Protein AF-M7Z218-F1 (afdb_monomer)

pLDDT: mean 76.59, std 14.65, range [32.78, 96.75]

Solvent-accessible surface area (backbone atoms only — not comparable to full-atom values): 10088 Å² total; per-residue (Å²): 123,68,70,64,57,53,53,52,51,53,53,51,52,52,50,51,52,54,51,51,51,52,50,53,50,53,56,61,71,65,61,84,66,77,64,50,73,49,55,72,33,44,26,43,64,46,74,47,80,43,82,48,62,47,99,86,66,52,73,36,72,44,75,50,71,46,66,56,75,40,73,43,79,42,76,77,56,92,88,52,63,66,56,72,46,74,51,79,70,46,74,28,48,87,88,34,65,85,68,86,80,86,88,85,92,76,89,82,87,72,73,58,50,34,37,44,36,34,42,38,42,37,37,38,50,42,83,93,61,84,50,76,49,75,47,39,38,37,41,42,28,63,43,66,73,50,79,98,44,52,71,34,66,50,80,67,48,55,85,36,43,49,76,49,74,50,133

Radius of gyration: 27.47 Å; Cα contacts (8 Å, |Δi|>4): 265; chains: 1; bounding box: 66×34×85 Å

Mean predicted aligned error: 11.53 Å

Structure (mmCIF, N/CA/C/O backbone):
data_AF-M7Z218-F1
#
_entry.id   AF-M7Z218-F1
#
loop_
_atom_site.group_PDB
_atom_site.id
_atom_site.type_symbol
_atom_site.label_atom_id
_atom_site.label_alt_id
_atom_site.label_comp_id
_atom_site.label_asym_id
_atom_site.label_entity_id
_atom_site.label_seq_id
_atom_site.pdbx_PDB_ins_code
_atom_site.Cartn_x
_atom_site.Cartn_y
_atom_site.Cartn_z
_atom_site.occupancy
_atom_site.B_iso_or_equiv
_atom_site.auth_seq_id
_atom_site.auth_comp_id
_atom_site.auth_asym_id
_atom_site.auth_atom_id
_atom_site.pdbx_PDB_model_num
ATOM 1 N N . MET A 1 1 ? 33.703 12.116 -57.339 1.00 57.91 1 MET A N 1
ATOM 2 C CA . MET A 1 1 ? 32.875 12.533 -56.182 1.00 57.91 1 MET A CA 1
ATOM 3 C C . MET A 1 1 ? 31.946 11.444 -55.630 1.00 57.91 1 MET A C 1
ATOM 5 O O . MET A 1 1 ? 31.792 11.407 -54.425 1.00 57.91 1 MET A O 1
ATOM 9 N N . GLY A 1 2 ? 31.321 10.563 -56.426 1.00 63.44 2 GLY A N 1
ATOM 10 C CA . GLY A 1 2 ? 30.244 9.687 -55.914 1.00 63.44 2 GLY A CA 1
ATOM 11 C C . GLY A 1 2 ? 30.583 8.779 -54.715 1.00 63.44 2 GLY A C 1
ATOM 12 O O . GLY A 1 2 ? 29.884 8.818 -53.708 1.00 63.44 2 GLY A O 1
ATOM 13 N N . LEU A 1 3 ? 31.632 7.951 -54.819 1.00 69.50 3 LEU A N 1
ATOM 14 C CA . LEU A 1 3 ? 31.824 6.792 -53.929 1.00 69.50 3 LEU A CA 1
ATOM 15 C C . LEU A 1 3 ? 31.973 7.144 -52.436 1.00 69.50 3 LEU A C 1
ATOM 17 O O . LEU A 1 3 ? 31.366 6.482 -51.599 1.00 69.50 3 LEU A O 1
ATOM 21 N N . TYR A 1 4 ? 32.722 8.200 -52.091 1.00 75.19 4 TYR A N 1
ATOM 22 C CA . TYR A 1 4 ? 32.913 8.578 -50.685 1.00 75.19 4 TYR A CA 1
ATOM 23 C C . TYR A 1 4 ? 31.593 9.005 -50.025 1.00 75.19 4 TYR A C 1
ATOM 25 O O . TYR A 1 4 ? 31.358 8.678 -48.865 1.00 75.19 4 TYR A O 1
ATOM 33 N N . THR A 1 5 ? 30.704 9.683 -50.760 1.00 79.06 5 THR A N 1
ATOM 34 C CA . THR A 1 5 ? 29.423 10.177 -50.234 1.00 79.06 5 THR A CA 1
ATOM 35 C C . THR A 1 5 ? 28.510 9.023 -49.828 1.00 79.06 5 THR A C 1
ATOM 37 O O . THR A 1 5 ? 27.869 9.090 -48.782 1.00 79.06 5 THR A O 1
ATOM 40 N N . TRP A 1 6 ? 28.511 7.930 -50.600 1.00 80.75 6 TRP A N 1
ATOM 41 C CA . TRP A 1 6 ? 27.800 6.699 -50.245 1.00 80.75 6 TRP A CA 1
ATOM 42 C C . TRP A 1 6 ? 28.394 6.032 -48.998 1.00 80.75 6 TRP A C 1
ATOM 44 O O . TRP A 1 6 ? 27.641 5.651 -48.104 1.00 80.75 6 TRP A O 1
ATOM 54 N N . CYS A 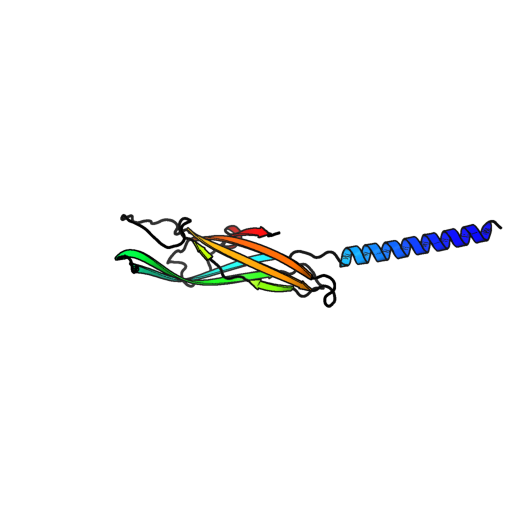1 7 ? 29.724 5.959 -48.875 1.00 85.94 7 CYS A N 1
ATOM 55 C CA . CYS A 1 7 ? 30.371 5.428 -47.669 1.00 85.94 7 CYS A CA 1
ATOM 56 C C . CYS A 1 7 ? 30.033 6.250 -46.411 1.00 85.94 7 CYS A C 1
ATOM 58 O O . CYS A 1 7 ? 29.700 5.670 -45.377 1.00 85.94 7 CYS A O 1
ATOM 60 N N . TYR A 1 8 ? 30.048 7.586 -46.493 1.00 86.50 8 TYR A N 1
ATOM 61 C CA . TYR A 1 8 ? 29.636 8.447 -45.377 1.00 86.50 8 TYR A CA 1
ATOM 62 C C . TYR A 1 8 ? 28.144 8.304 -45.044 1.00 86.50 8 TYR A C 1
ATOM 64 O O . TYR A 1 8 ? 27.796 8.266 -43.865 1.00 86.50 8 TYR A O 1
ATOM 72 N N . ALA A 1 9 ? 27.265 8.167 -46.042 1.00 88.38 9 ALA A N 1
ATOM 73 C CA . ALA A 1 9 ? 25.835 7.943 -45.816 1.00 88.38 9 ALA A CA 1
ATOM 74 C C . ALA A 1 9 ? 25.554 6.599 -45.114 1.00 88.38 9 ALA A C 1
ATOM 76 O O . ALA A 1 9 ? 24.729 6.546 -44.200 1.00 88.38 9 ALA A O 1
ATOM 77 N N . LEU A 1 10 ? 26.270 5.532 -45.488 1.00 89.44 10 LEU A N 1
ATOM 78 C CA . LEU A 1 10 ? 26.188 4.219 -44.833 1.00 89.44 10 LEU A CA 1
ATOM 79 C C . LEU A 1 10 ? 26.737 4.250 -43.396 1.00 89.44 10 LEU A C 1
ATOM 81 O O . LEU A 1 10 ? 26.125 3.688 -42.488 1.00 89.44 10 LEU A O 1
ATOM 85 N N . ALA A 1 11 ? 27.853 4.944 -43.158 1.00 91.44 11 ALA A N 1
ATOM 86 C CA . ALA A 1 11 ? 28.393 5.121 -41.809 1.00 91.44 11 ALA A CA 1
ATOM 87 C C . ALA A 1 11 ? 27.444 5.941 -40.910 1.00 91.44 11 ALA A C 1
ATOM 89 O O . ALA A 1 11 ? 27.223 5.589 -39.750 1.00 91.44 11 ALA A O 1
ATOM 90 N N . ALA A 1 12 ? 26.836 7.001 -41.453 1.00 94.31 12 ALA A N 1
ATOM 91 C CA . ALA A 1 12 ? 25.872 7.832 -40.738 1.00 94.31 12 ALA A CA 1
ATOM 92 C C . ALA A 1 12 ? 24.577 7.072 -40.404 1.00 94.31 12 ALA A C 1
ATOM 94 O O . ALA A 1 12 ? 24.083 7.184 -39.281 1.00 94.31 12 ALA A O 1
ATOM 95 N N . SER A 1 13 ? 24.040 6.264 -41.327 1.00 92.50 13 SER A N 1
ATOM 96 C CA . SER A 1 13 ? 22.833 5.469 -41.058 1.00 92.50 13 SER A CA 1
ATOM 97 C C . SER A 1 13 ? 23.080 4.385 -40.003 1.00 92.50 13 SER A C 1
ATOM 99 O O . SER A 1 13 ? 22.246 4.209 -39.113 1.00 92.50 13 SER A O 1
ATOM 101 N N . ALA A 1 14 ? 24.252 3.739 -40.018 1.00 94.69 14 ALA A N 1
ATOM 102 C CA . ALA A 1 14 ? 24.669 2.809 -38.970 1.00 94.69 14 ALA A CA 1
ATOM 103 C C . ALA A 1 14 ? 24.785 3.498 -37.595 1.00 94.69 14 ALA A C 1
ATOM 105 O O . ALA A 1 14 ? 24.264 2.982 -36.605 1.00 94.69 14 ALA A O 1
ATOM 106 N N . PHE A 1 15 ? 25.396 4.688 -37.528 1.00 95.62 15 PHE A N 1
ATOM 107 C CA . PHE A 1 15 ? 25.481 5.471 -36.289 1.00 95.62 15 PHE A CA 1
ATOM 108 C C . PHE A 1 15 ? 24.094 5.850 -35.745 1.00 95.62 15 PHE A C 1
ATOM 110 O O . PHE A 1 15 ? 23.822 5.652 -34.560 1.00 95.62 15 PHE A O 1
ATOM 117 N N . VAL A 1 16 ? 23.188 6.329 -36.607 1.00 96.75 16 VAL A N 1
ATOM 118 C CA . VAL A 1 16 ? 21.807 6.673 -36.224 1.00 96.75 16 VAL A CA 1
ATOM 119 C C . VAL A 1 16 ? 21.036 5.442 -35.733 1.00 96.75 16 VAL A C 1
ATOM 121 O O . VAL A 1 16 ? 20.343 5.534 -34.721 1.00 96.75 16 VAL A O 1
ATOM 124 N N . ALA A 1 17 ? 21.187 4.284 -36.383 1.00 96.56 17 ALA A N 1
ATOM 125 C CA . ALA A 1 17 ? 20.545 3.039 -35.956 1.00 96.56 17 ALA A CA 1
ATOM 126 C C . ALA A 1 17 ? 21.032 2.575 -34.569 1.00 96.56 17 ALA A C 1
ATOM 128 O O . 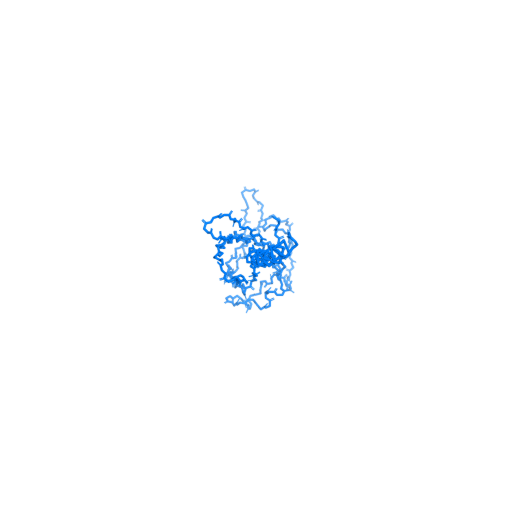ALA A 1 17 ? 20.217 2.234 -33.708 1.00 96.56 17 ALA A O 1
ATOM 129 N N . VAL A 1 18 ? 22.346 2.623 -34.319 1.00 96.44 18 VAL A N 1
ATOM 130 C CA . VAL A 1 18 ? 22.938 2.286 -33.011 1.00 96.44 18 VAL A CA 1
ATOM 131 C C . VAL A 1 18 ? 22.494 3.277 -31.929 1.00 96.44 18 VAL A C 1
ATOM 133 O O . VAL A 1 18 ? 22.099 2.863 -30.838 1.00 96.44 18 VAL A O 1
ATOM 136 N N . PHE A 1 19 ? 22.484 4.579 -32.223 1.00 96.19 19 PHE A N 1
ATOM 137 C CA . PHE A 1 19 ? 22.018 5.604 -31.286 1.00 96.19 19 PHE A CA 1
ATOM 138 C C . PHE A 1 19 ? 20.528 5.436 -30.940 1.00 96.19 19 PHE A C 1
ATOM 140 O O . PHE A 1 19 ? 20.160 5.460 -29.764 1.00 96.19 19 PHE A O 1
ATOM 147 N N . ALA A 1 20 ? 19.675 5.175 -31.936 1.00 96.19 20 ALA A N 1
ATOM 148 C CA . ALA A 1 20 ? 18.255 4.894 -31.729 1.00 96.19 20 ALA A CA 1
ATOM 149 C C . ALA A 1 20 ? 18.024 3.632 -30.876 1.00 96.19 20 ALA A C 1
ATOM 151 O O . ALA A 1 20 ? 17.162 3.638 -29.994 1.00 96.19 20 ALA A O 1
ATOM 152 N N . PHE A 1 21 ? 18.824 2.577 -31.072 1.00 96.31 21 PHE A N 1
ATOM 153 C CA . PHE A 1 21 ? 18.792 1.380 -30.228 1.00 96.31 21 PHE A CA 1
ATOM 154 C C . PHE A 1 21 ? 19.117 1.702 -28.758 1.00 96.31 21 PHE A C 1
ATOM 156 O O . PHE A 1 21 ? 18.359 1.315 -27.865 1.00 96.31 21 PHE A O 1
ATOM 163 N N . PHE A 1 22 ? 20.175 2.477 -28.487 1.00 96.19 22 PHE A N 1
ATOM 164 C CA . PHE A 1 22 ? 20.496 2.906 -27.119 1.00 96.19 22 PHE A CA 1
ATOM 165 C C . PHE A 1 22 ? 19.389 3.768 -26.489 1.00 96.19 22 PHE A C 1
ATOM 167 O O . PHE A 1 22 ? 19.048 3.559 -25.322 1.00 96.19 22 PHE A O 1
ATOM 174 N N . LEU A 1 23 ? 18.769 4.681 -27.246 1.00 94.25 23 LEU A N 1
ATOM 175 C CA . LEU A 1 23 ? 17.630 5.467 -26.754 1.00 94.25 23 LEU A CA 1
ATOM 176 C C . LEU A 1 23 ? 16.415 4.590 -26.407 1.00 94.25 23 LEU A C 1
ATOM 178 O O . LEU A 1 23 ? 15.781 4.819 -25.376 1.00 94.25 23 LEU A O 1
ATOM 182 N N . LEU A 1 24 ? 16.114 3.558 -27.203 1.00 91.75 24 LEU A N 1
ATOM 183 C CA . LEU A 1 24 ? 15.041 2.599 -26.905 1.00 91.75 24 LEU A CA 1
ATOM 184 C C . LEU A 1 24 ? 15.316 1.794 -25.623 1.00 91.75 24 LEU A C 1
ATOM 186 O O . LEU A 1 24 ? 14.394 1.567 -24.834 1.00 91.75 24 LEU A O 1
ATOM 190 N N . VAL A 1 25 ? 16.572 1.412 -25.368 1.00 90.94 25 VAL A N 1
ATOM 191 C CA . VAL A 1 25 ? 16.970 0.735 -24.119 1.00 90.94 25 VAL A CA 1
ATOM 192 C C . VAL A 1 25 ? 16.816 1.666 -22.909 1.00 90.94 25 VAL A C 1
ATOM 194 O O . VAL A 1 25 ? 16.237 1.263 -21.898 1.00 90.94 25 VAL A O 1
ATOM 197 N N . LEU A 1 26 ? 17.251 2.927 -23.010 1.00 85.56 26 LEU A N 1
ATOM 198 C CA . LEU A 1 26 ? 17.100 3.924 -21.937 1.00 85.56 26 LEU A CA 1
ATOM 199 C C . LEU A 1 26 ? 15.625 4.285 -21.672 1.00 85.56 26 LEU A C 1
ATOM 201 O O . LEU A 1 26 ? 15.216 4.442 -20.517 1.00 85.56 26 LEU A 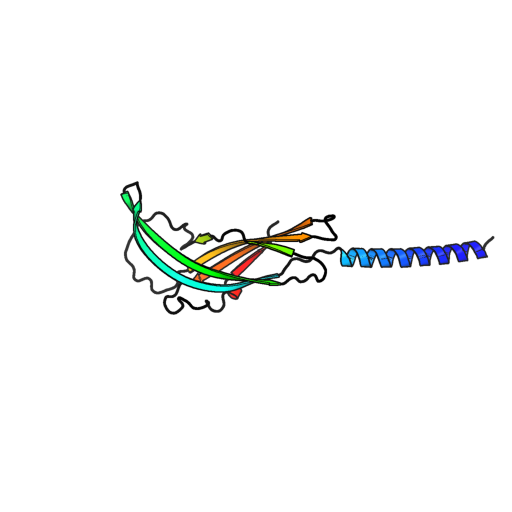O 1
ATOM 205 N N . TRP A 1 27 ? 14.794 4.346 -22.714 1.00 84.12 27 TRP A N 1
ATOM 206 C CA . TRP A 1 27 ? 13.335 4.468 -22.600 1.00 84.12 27 TRP A CA 1
ATOM 207 C C . TRP A 1 27 ? 12.702 3.257 -21.891 1.00 84.12 27 TRP A C 1
ATOM 209 O O . TRP A 1 27 ? 11.847 3.415 -21.017 1.00 84.12 27 TRP A O 1
ATOM 219 N N . GLY A 1 28 ? 13.159 2.040 -22.203 1.00 82.25 28 GLY A N 1
ATOM 220 C CA . GLY A 1 28 ? 12.738 0.822 -21.507 1.00 82.25 28 GLY A CA 1
ATOM 221 C C . GLY A 1 28 ? 13.114 0.821 -20.020 1.00 82.25 28 GLY A C 1
ATOM 222 O O . GLY A 1 28 ? 12.276 0.510 -19.172 1.00 82.25 28 GLY A O 1
ATOM 223 N N . ALA A 1 29 ? 14.347 1.221 -19.697 1.00 76.94 29 ALA A N 1
ATOM 224 C CA . ALA A 1 29 ? 14.873 1.258 -18.331 1.00 76.94 29 ALA A CA 1
ATOM 225 C C . ALA A 1 29 ? 14.254 2.366 -17.455 1.00 76.94 29 ALA A C 1
ATOM 227 O O . ALA A 1 29 ? 14.147 2.207 -16.238 1.00 76.94 29 ALA A O 1
ATOM 228 N N . SER A 1 30 ? 13.822 3.480 -18.055 1.00 73.81 30 SER A N 1
ATOM 229 C CA . SER A 1 30 ? 13.216 4.612 -17.333 1.00 73.81 30 SER A CA 1
ATOM 230 C C . SER A 1 30 ? 11.729 4.424 -16.992 1.00 73.81 30 SER A C 1
ATOM 232 O O . SER A 1 30 ? 11.193 5.176 -16.172 1.00 73.81 30 SER A O 1
ATOM 234 N N . LYS A 1 31 ? 11.048 3.402 -17.537 1.00 74.31 31 LYS A N 1
ATOM 235 C CA . LYS A 1 31 ? 9.648 3.104 -17.187 1.00 74.31 31 LYS A CA 1
ATOM 236 C C . LYS A 1 31 ? 9.504 2.674 -15.722 1.00 74.31 31 LYS A C 1
ATOM 238 O O . LYS A 1 31 ? 9.896 1.581 -15.319 1.00 74.31 31 LYS A O 1
ATOM 243 N N . SER A 1 32 ? 8.860 3.527 -14.926 1.00 72.81 32 SER A N 1
ATOM 244 C CA . SER A 1 32 ? 8.550 3.251 -13.520 1.00 72.81 32 SER A CA 1
ATOM 245 C C . SER A 1 32 ? 7.346 2.308 -13.390 1.00 72.81 32 SER A C 1
ATOM 247 O O . SER A 1 32 ? 6.267 2.592 -13.910 1.00 72.81 32 SER A O 1
ATOM 249 N N . TYR A 1 33 ? 7.511 1.194 -12.671 1.00 75.81 33 TYR A N 1
ATOM 250 C CA . TYR A 1 33 ? 6.449 0.212 -12.425 1.00 75.81 33 TYR A CA 1
ATOM 251 C C . TYR A 1 33 ? 5.787 0.439 -11.062 1.00 75.81 33 TYR A C 1
ATOM 253 O O . TYR A 1 33 ? 6.470 0.617 -10.053 1.00 75.81 33 TYR A O 1
ATOM 261 N N . LYS A 1 34 ? 4.450 0.376 -11.019 1.00 77.62 34 LYS A N 1
ATOM 262 C CA . LYS A 1 34 ? 3.681 0.418 -9.765 1.00 77.62 34 LYS A CA 1
ATOM 263 C C . LYS A 1 34 ? 4.018 -0.806 -8.890 1.00 77.62 34 LYS A C 1
ATOM 265 O O . LYS A 1 34 ? 4.027 -1.923 -9.418 1.00 77.62 34 LYS A O 1
ATOM 270 N N . PRO A 1 35 ? 4.256 -0.647 -7.574 1.00 79.81 35 PRO A N 1
ATOM 271 C CA . PRO A 1 35 ? 4.383 -1.781 -6.663 1.00 79.81 35 PRO A CA 1
ATOM 272 C C . PRO A 1 35 ? 3.029 -2.483 -6.495 1.00 79.81 35 PRO A C 1
ATOM 274 O O . PRO A 1 35 ? 1.990 -1.829 -6.400 1.00 79.81 35 PRO A O 1
ATOM 277 N N . HIS A 1 36 ? 3.040 -3.812 -6.415 1.00 85.94 36 HIS A N 1
ATOM 278 C CA . HIS A 1 36 ? 1.849 -4.584 -6.060 1.00 85.94 36 HIS A CA 1
ATOM 279 C C . HIS A 1 36 ? 1.770 -4.666 -4.531 1.00 85.94 36 HIS A C 1
ATOM 281 O O . HIS A 1 36 ? 2.784 -4.938 -3.879 1.00 85.94 36 HIS A O 1
ATOM 287 N N . VAL A 1 37 ? 0.607 -4.359 -3.954 1.00 84.56 37 VAL A N 1
ATOM 288 C CA . VAL A 1 37 ? 0.420 -4.371 -2.499 1.00 84.56 37 VAL A CA 1
ATOM 289 C C . VAL A 1 37 ? -0.960 -4.881 -2.140 1.00 84.56 37 VAL A C 1
ATOM 291 O O . VAL A 1 37 ? -1.963 -4.319 -2.594 1.00 84.56 37 VAL A O 1
ATOM 294 N N . ASP A 1 38 ? -0.953 -5.879 -1.258 1.00 88.62 38 ASP A N 1
ATOM 295 C CA . ASP A 1 38 ? -2.116 -6.640 -0.824 1.00 88.62 38 ASP A CA 1
ATOM 296 C C . ASP A 1 38 ? -2.078 -6.840 0.702 1.00 88.62 38 ASP A C 1
ATOM 298 O O . ASP A 1 38 ? -1.008 -6.889 1.321 1.00 88.62 38 ASP A O 1
ATOM 302 N N . VAL A 1 39 ? -3.241 -6.992 1.335 1.00 88.69 39 VAL A N 1
ATOM 303 C CA . VAL A 1 39 ? -3.331 -7.362 2.755 1.00 88.69 39 VAL A CA 1
ATOM 304 C C . VAL A 1 39 ? -3.075 -8.866 2.905 1.00 88.69 39 VAL A C 1
ATOM 306 O O . VAL A 1 39 ? -3.828 -9.687 2.385 1.00 88.69 39 VAL A O 1
ATOM 309 N N . LYS A 1 40 ? -2.013 -9.241 3.632 1.00 88.50 40 LYS A N 1
ATOM 310 C CA . LYS A 1 40 ? -1.633 -10.644 3.883 1.00 88.50 40 LYS A CA 1
ATOM 311 C C . LYS A 1 40 ? -2.556 -11.304 4.907 1.00 88.50 40 LYS A C 1
ATOM 313 O O . LYS A 1 40 ? -2.926 -12.461 4.740 1.00 88.50 40 LYS A O 1
ATOM 318 N N . SER A 1 41 ? -2.872 -10.589 5.984 1.00 89.50 41 SER A N 1
ATOM 319 C CA . SER A 1 41 ? -3.756 -11.051 7.059 1.00 89.50 41 SER A CA 1
ATOM 320 C C . SER A 1 41 ? -4.170 -9.883 7.950 1.00 89.50 41 SER A C 1
ATOM 322 O O . SER A 1 41 ? -3.348 -9.006 8.220 1.00 89.50 41 SER A O 1
ATOM 324 N N . VAL A 1 42 ? -5.383 -9.935 8.492 1.00 87.50 42 VAL A N 1
ATOM 325 C CA . VAL A 1 42 ? -5.803 -9.129 9.647 1.00 87.50 42 VAL A CA 1
ATOM 326 C C . VAL A 1 42 ? -6.053 -10.082 10.809 1.00 87.50 42 VAL A C 1
ATOM 328 O O . VAL A 1 42 ? -6.620 -11.155 10.598 1.00 87.50 42 VAL A O 1
ATOM 331 N N . VAL A 1 43 ? -5.599 -9.712 12.002 1.00 88.19 43 VAL A N 1
ATOM 332 C CA . VAL A 1 43 ? -5.882 -10.400 13.267 1.00 88.19 43 VAL A CA 1
ATOM 333 C C . VAL A 1 43 ? -6.622 -9.413 14.159 1.00 88.19 43 VAL A C 1
ATOM 335 O O . VAL A 1 43 ? -6.127 -8.310 14.371 1.00 88.19 43 VAL A O 1
ATOM 338 N N . PHE A 1 44 ? -7.783 -9.800 14.680 1.00 86.62 44 PHE A N 1
ATOM 339 C CA . PHE A 1 44 ? -8.458 -9.065 15.750 1.00 86.62 44 PHE A CA 1
ATOM 340 C C . PHE A 1 44 ? -8.023 -9.687 17.077 1.00 86.62 44 PHE A C 1
ATOM 342 O O . PHE A 1 44 ? -8.225 -10.881 17.283 1.00 86.62 44 PHE A O 1
ATOM 349 N N . GLU A 1 45 ? -7.362 -8.917 17.935 1.00 86.56 45 GLU A N 1
ATOM 350 C CA . GLU A 1 45 ? -6.790 -9.404 19.200 1.00 86.56 45 GLU A CA 1
ATOM 351 C C . GLU A 1 45 ? -7.807 -9.289 20.333 1.00 86.56 45 GLU A C 1
ATOM 353 O O . GLU A 1 45 ? -8.014 -10.240 21.083 1.00 86.56 45 GLU A O 1
ATOM 358 N N . SER A 1 46 ? -8.506 -8.156 20.399 1.00 80.12 46 SER A N 1
ATOM 359 C CA . SER A 1 46 ? -9.658 -7.956 21.270 1.00 80.12 46 SER A CA 1
ATOM 360 C C . SER A 1 46 ? -10.666 -7.013 20.617 1.00 80.12 46 SER A C 1
ATOM 362 O O . SER A 1 46 ? -10.303 -6.126 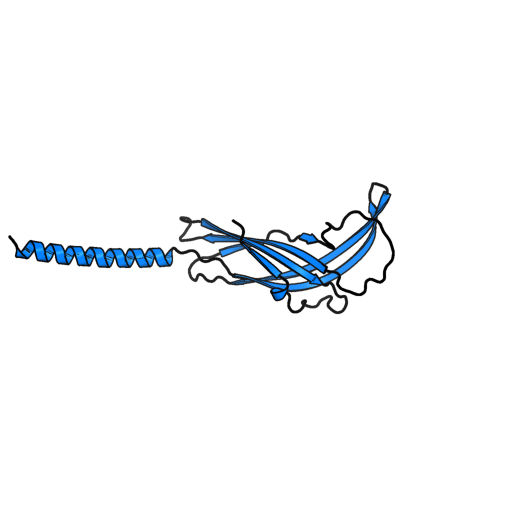19.840 1.00 80.12 46 SER A O 1
ATOM 364 N N . TYR A 1 47 ? -11.940 -7.190 20.957 1.00 75.25 47 TYR A N 1
ATOM 365 C CA . TYR A 1 47 ? -12.952 -6.154 20.802 1.00 75.25 47 TYR A CA 1
ATOM 366 C C . TYR A 1 47 ? -13.723 -6.042 22.117 1.00 75.25 47 TYR A C 1
ATOM 368 O O . TYR A 1 47 ? -13.966 -7.044 22.789 1.00 75.25 47 TYR A O 1
ATOM 376 N N . HIS A 1 48 ? -14.063 -4.821 22.510 1.00 72.75 48 HIS A N 1
ATOM 377 C CA . HIS A 1 48 ? -14.796 -4.538 23.735 1.00 72.75 48 HIS A CA 1
ATOM 378 C C . HIS A 1 48 ? -15.857 -3.484 23.438 1.00 72.75 48 HIS A C 1
ATOM 380 O O . HIS A 1 48 ? -15.539 -2.419 22.907 1.00 72.75 48 HIS A O 1
ATOM 386 N N . ILE A 1 49 ? -17.112 -3.794 23.756 1.00 72.62 49 ILE A N 1
ATOM 387 C CA . ILE A 1 49 ? -18.254 -2.901 23.554 1.00 72.62 49 ILE A CA 1
ATOM 388 C C . ILE A 1 49 ? -18.738 -2.467 24.935 1.00 72.62 49 ILE A C 1
ATOM 390 O O . ILE A 1 49 ? -19.246 -3.283 25.701 1.00 72.62 49 ILE A O 1
ATOM 394 N N . GLN A 1 50 ? -18.565 -1.186 25.244 1.00 75.25 50 GLN A N 1
ATOM 395 C CA . GLN A 1 50 ? -18.885 -0.590 26.537 1.00 75.25 50 GLN A CA 1
ATOM 396 C C . GLN A 1 50 ? -20.013 0.434 26.376 1.00 75.25 50 GLN A C 1
ATOM 398 O O . GLN A 1 50 ? -20.022 1.224 25.432 1.00 75.25 50 GLN A O 1
ATOM 403 N N . GLY A 1 51 ? -20.975 0.439 27.299 1.00 78.62 51 GLY A N 1
ATOM 404 C CA . GLY A 1 51 ? -21.941 1.532 27.413 1.00 78.62 51 GLY A CA 1
ATOM 405 C C . GLY A 1 51 ? -21.331 2.710 28.172 1.00 78.62 51 GLY A C 1
ATOM 406 O O . GLY A 1 51 ? -20.727 2.512 29.225 1.00 78.62 51 GLY A O 1
ATOM 407 N N . GLY A 1 52 ? -21.506 3.925 27.660 1.00 77.69 52 GLY A N 1
ATOM 408 C CA . GLY A 1 52 ? -21.127 5.160 28.343 1.00 77.69 52 GLY A CA 1
ATOM 409 C C . GLY A 1 52 ? -22.074 6.306 27.995 1.00 77.69 52 GLY A C 1
ATOM 410 O O . GLY A 1 52 ? -22.955 6.165 27.148 1.00 77.69 52 GLY A O 1
ATOM 411 N N . THR A 1 53 ? -21.889 7.453 28.636 1.00 80.00 53 THR A N 1
ATOM 412 C CA . THR A 1 53 ? -22.576 8.704 28.298 1.00 80.00 53 THR A CA 1
ATOM 413 C C . THR A 1 53 ? -21.562 9.721 27.793 1.00 80.00 53 THR A C 1
ATOM 415 O O . THR A 1 53 ? -20.461 9.840 28.333 1.00 80.00 53 THR A O 1
ATOM 418 N N . ASP A 1 54 ? -21.917 10.448 26.735 1.00 82.12 54 ASP A N 1
ATOM 419 C CA . ASP A 1 54 ? -21.143 11.616 26.312 1.00 82.12 54 ASP A CA 1
ATOM 420 C C . ASP A 1 54 ? -21.331 12.787 27.306 1.00 82.12 54 ASP A C 1
ATOM 422 O O . ASP A 1 54 ? -22.231 12.775 28.148 1.00 82.12 54 ASP A O 1
ATOM 426 N N . ARG A 1 55 ? -20.506 13.835 27.192 1.00 76.75 55 ARG A N 1
ATOM 427 C CA . ARG A 1 55 ? -20.592 15.087 27.969 1.00 76.75 55 ARG A CA 1
ATOM 428 C C . ARG A 1 55 ? -21.952 15.791 27.838 1.00 76.75 55 ARG A C 1
ATOM 430 O O . ARG A 1 55 ? -22.289 16.612 28.684 1.00 76.75 55 ARG A O 1
ATOM 437 N N . THR A 1 56 ? -22.718 15.466 26.796 1.00 83.88 56 THR A N 1
ATOM 438 C CA . THR A 1 56 ? -24.111 15.886 26.562 1.00 83.88 56 THR A CA 1
ATOM 439 C C . THR A 1 56 ? -25.165 15.073 27.330 1.00 83.88 56 THR A C 1
ATOM 441 O O . THR A 1 56 ? -26.344 15.411 27.283 1.00 83.88 56 THR A O 1
ATOM 444 N N . GLY A 1 57 ? -24.777 13.992 28.015 1.00 83.50 57 GLY A N 1
ATOM 445 C CA . GLY A 1 57 ? -25.682 13.052 28.688 1.00 83.50 57 GLY A CA 1
ATOM 446 C C . GLY A 1 57 ? -26.270 11.962 27.781 1.00 83.50 57 GLY A C 1
ATOM 447 O O . GLY A 1 57 ? -26.968 11.078 28.274 1.00 83.50 57 GLY A O 1
ATOM 448 N N . VAL A 1 58 ? -25.982 11.980 26.474 1.00 83.62 58 VAL A N 1
ATOM 449 C CA . VAL A 1 58 ? -26.538 11.016 25.509 1.00 83.62 58 VAL A CA 1
ATOM 450 C C . VAL A 1 58 ? -25.908 9.622 25.695 1.00 83.62 58 VAL A C 1
ATOM 452 O O . VAL A 1 58 ? -24.676 9.501 25.631 1.00 83.62 58 VAL A O 1
ATOM 455 N N . PRO A 1 59 ? -26.709 8.552 25.890 1.00 75.38 59 PRO A N 1
ATOM 456 C CA . PRO A 1 59 ? -26.197 7.190 26.004 1.00 75.38 59 PRO A CA 1
ATOM 457 C C . PRO A 1 59 ? -25.607 6.719 24.670 1.00 75.38 59 PRO A C 1
ATOM 459 O O . PRO A 1 59 ? -26.259 6.739 23.628 1.00 75.38 59 PRO A O 1
ATOM 462 N N . THR A 1 60 ? -24.349 6.288 24.705 1.00 73.81 60 THR A N 1
ATOM 463 C CA . THR A 1 60 ? -23.549 5.931 23.529 1.00 73.81 60 THR A CA 1
ATOM 464 C C . THR A 1 60 ? -22.854 4.589 23.758 1.00 73.81 60 THR A C 1
ATOM 466 O O . THR A 1 60 ? -22.273 4.348 24.817 1.00 73.81 60 THR A O 1
ATOM 469 N N . ARG A 1 61 ? -22.877 3.701 22.755 1.00 68.19 61 ARG A N 1
ATOM 470 C CA . ARG A 1 61 ? -22.043 2.489 22.755 1.00 68.19 61 ARG A CA 1
ATOM 471 C C . ARG A 1 61 ? -20.660 2.838 22.213 1.00 68.19 61 ARG A C 1
ATOM 473 O O . ARG A 1 61 ? -20.535 3.266 21.070 1.00 68.19 61 ARG A O 1
ATOM 480 N N . MET A 1 62 ? -19.635 2.636 23.028 1.00 70.50 62 MET A N 1
ATOM 481 C CA . MET A 1 62 ? -18.232 2.775 22.652 1.00 70.50 62 MET A CA 1
ATOM 482 C C . MET A 1 62 ? -17.692 1.399 22.256 1.00 70.50 62 MET A C 1
ATOM 484 O O . MET A 1 62 ? -17.917 0.422 22.968 1.00 70.50 62 MET A O 1
ATOM 488 N N . MET A 1 63 ? -16.973 1.309 21.136 1.00 71.94 63 MET A N 1
ATOM 489 C CA . MET A 1 63 ? -16.330 0.071 20.689 1.00 71.94 63 MET A CA 1
ATOM 490 C C . MET A 1 63 ? -14.818 0.276 20.611 1.00 71.94 63 MET A C 1
ATOM 492 O O . MET A 1 63 ? -14.329 1.031 19.773 1.00 71.94 63 MET A O 1
ATOM 496 N N . SER A 1 64 ? -14.079 -0.412 21.478 1.00 75.62 64 SER A N 1
ATOM 497 C CA . SER A 1 64 ? -12.621 -0.503 21.409 1.00 75.62 64 SER A CA 1
ATOM 498 C C . SER A 1 64 ? -12.232 -1.776 20.662 1.00 75.62 64 SER A C 1
ATOM 500 O O . SER A 1 64 ? -12.794 -2.840 20.925 1.00 75.62 64 SER A O 1
ATOM 502 N N . VAL A 1 65 ? -11.288 -1.684 19.724 1.00 78.00 65 VAL A N 1
ATOM 503 C CA . VAL A 1 65 ? -10.790 -2.827 18.945 1.00 78.00 65 VAL A CA 1
ATOM 504 C C . VAL A 1 65 ? -9.273 -2.750 18.860 1.00 78.00 65 VAL A C 1
ATOM 506 O O . VAL A 1 65 ? -8.734 -1.784 18.320 1.00 78.00 65 VAL A O 1
ATOM 509 N N . ASN A 1 66 ? -8.587 -3.790 19.331 1.00 86.75 66 ASN A N 1
ATOM 510 C CA . ASN A 1 66 ? -7.174 -3.995 19.036 1.00 86.75 66 ASN A CA 1
ATOM 511 C C . ASN A 1 66 ? -7.049 -4.951 17.836 1.00 86.75 66 ASN A C 1
ATOM 513 O O . ASN A 1 66 ? -7.576 -6.068 17.867 1.00 86.75 66 ASN A O 1
ATOM 517 N N . ALA A 1 67 ? -6.382 -4.511 16.766 1.00 82.06 67 ALA A N 1
ATOM 518 C CA . ALA A 1 67 ? -6.271 -5.263 15.520 1.00 82.06 67 ALA A CA 1
ATOM 519 C C . ALA A 1 67 ? -4.910 -5.081 14.832 1.00 82.06 67 ALA A C 1
ATOM 521 O O . ALA A 1 67 ? -4.524 -3.975 14.449 1.00 82.06 67 ALA A O 1
ATOM 522 N N . THR A 1 68 ? -4.229 -6.198 14.575 1.00 85.69 68 THR A N 1
ATOM 523 C CA . THR A 1 68 ? -2.936 -6.242 13.885 1.00 85.69 68 THR A CA 1
ATOM 524 C C . THR A 1 68 ? -3.126 -6.545 12.396 1.00 85.69 68 THR A C 1
ATOM 526 O O . THR A 1 68 ? -3.497 -7.653 11.992 1.00 85.69 68 THR A O 1
ATOM 529 N N . VAL A 1 69 ? -2.828 -5.556 11.546 1.00 87.06 69 VAL A N 1
ATOM 530 C CA . VAL A 1 69 ? -2.890 -5.660 10.077 1.00 87.06 69 VAL A CA 1
ATOM 531 C C . VAL A 1 69 ? -1.499 -5.945 9.506 1.00 87.06 69 VAL A C 1
ATOM 533 O O . VAL A 1 69 ? -0.562 -5.176 9.709 1.00 87.06 69 VAL A O 1
ATOM 536 N N . ARG A 1 70 ? -1.351 -7.029 8.734 1.00 87.50 70 ARG A N 1
ATOM 537 C CA . ARG A 1 70 ? -0.102 -7.373 8.032 1.00 87.50 70 ARG A CA 1
ATOM 538 C C . ARG A 1 70 ? -0.266 -7.170 6.529 1.00 87.50 70 ARG A C 1
ATOM 540 O O . ARG A 1 70 ? -1.050 -7.862 5.881 1.00 87.50 70 ARG A O 1
ATOM 547 N N . LEU A 1 71 ? 0.512 -6.250 5.971 1.00 85.75 71 LEU A N 1
ATOM 548 C CA . LEU A 1 71 ? 0.560 -5.942 4.539 1.00 85.75 71 LEU A CA 1
ATOM 549 C C . LEU A 1 71 ? 1.695 -6.716 3.850 1.00 85.75 71 LEU A C 1
ATOM 551 O O . LEU A 1 71 ? 2.730 -6.983 4.464 1.00 85.75 71 LEU A O 1
ATOM 555 N N . ARG A 1 72 ? 1.528 -7.058 2.568 1.00 86.69 72 ARG A N 1
ATOM 556 C CA . ARG A 1 72 ? 2.590 -7.618 1.721 1.00 86.69 72 ARG A CA 1
ATOM 557 C C . ARG A 1 72 ? 2.866 -6.677 0.556 1.00 86.69 72 ARG A C 1
ATOM 559 O O . ARG A 1 72 ? 2.047 -6.532 -0.342 1.00 86.69 72 ARG A O 1
ATOM 566 N N . PHE A 1 73 ? 4.052 -6.081 0.560 1.00 83.94 73 PHE A N 1
ATOM 567 C CA . PHE A 1 73 ? 4.554 -5.252 -0.531 1.00 83.94 73 PHE A CA 1
ATOM 568 C C . PHE A 1 73 ? 5.399 -6.116 -1.474 1.00 83.94 73 PHE A C 1
ATOM 570 O O . PHE A 1 73 ? 6.295 -6.832 -1.021 1.00 83.94 73 PHE A O 1
ATOM 577 N N . ARG A 1 74 ? 5.138 -6.053 -2.783 1.00 84.25 74 ARG A N 1
ATOM 578 C CA . ARG A 1 74 ? 5.944 -6.712 -3.819 1.00 84.25 74 ARG A CA 1
ATOM 579 C C . ARG A 1 74 ? 6.402 -5.679 -4.844 1.00 84.25 74 ARG A C 1
ATOM 581 O O . ARG A 1 74 ? 5.616 -5.194 -5.660 1.00 84.25 74 ARG A O 1
ATOM 588 N N . ASN A 1 75 ? 7.694 -5.363 -4.814 1.00 78.56 75 ASN A N 1
ATOM 589 C CA . ASN A 1 75 ? 8.325 -4.599 -5.883 1.00 78.56 75 ASN A CA 1
ATOM 590 C C . ASN A 1 75 ? 8.347 -5.449 -7.166 1.00 78.56 75 ASN A C 1
ATOM 592 O O . ASN A 1 75 ? 8.692 -6.631 -7.115 1.00 78.56 75 ASN A O 1
ATOM 596 N N . ARG A 1 76 ? 7.956 -4.858 -8.300 1.00 76.62 76 ARG A N 1
ATOM 597 C CA . ARG A 1 76 ? 8.080 -5.471 -9.636 1.00 76.62 76 ARG A CA 1
ATOM 598 C C . ARG A 1 76 ? 9.278 -4.914 -10.417 1.00 76.62 76 ARG A C 1
ATOM 600 O O . ARG A 1 76 ? 9.720 -5.554 -11.363 1.00 76.62 76 ARG A O 1
ATOM 607 N N . GLY A 1 77 ? 9.807 -3.755 -10.022 1.00 69.62 77 GLY A N 1
ATOM 608 C CA . GLY A 1 77 ? 11.068 -3.232 -10.540 1.00 69.62 77 GLY A CA 1
ATOM 609 C C . GLY A 1 77 ? 12.261 -3.846 -9.805 1.00 69.62 77 GLY A C 1
ATOM 610 O O . GLY A 1 77 ? 12.206 -4.072 -8.600 1.00 69.62 77 GLY A O 1
ATOM 611 N N . THR A 1 78 ? 13.349 -4.095 -10.525 1.00 63.00 78 THR A N 1
ATOM 612 C CA . THR A 1 78 ? 14.583 -4.695 -9.985 1.00 63.00 78 THR A CA 1
ATOM 613 C C . THR A 1 78 ? 15.605 -3.667 -9.494 1.00 63.00 78 THR A C 1
ATOM 615 O O . THR A 1 78 ? 16.436 -4.000 -8.659 1.00 63.00 78 THR A O 1
ATOM 618 N N . PHE A 1 79 ? 15.548 -2.422 -9.985 1.00 61.31 79 PHE A N 1
ATOM 619 C CA . PHE A 1 79 ? 16.647 -1.449 -9.856 1.00 61.31 79 PHE A CA 1
ATOM 620 C C . PHE A 1 79 ? 16.356 -0.221 -8.977 1.00 61.31 79 PHE A C 1
ATOM 622 O O . PHE A 1 79 ? 17.222 0.638 -8.833 1.00 61.31 79 PHE A O 1
ATOM 629 N N . PHE A 1 80 ? 15.164 -0.112 -8.376 1.00 66.25 80 PHE A N 1
ATOM 630 C CA . PHE A 1 80 ? 14.785 1.058 -7.572 1.00 66.25 80 PHE A CA 1
ATOM 631 C C . PHE A 1 80 ? 14.309 0.676 -6.173 1.00 66.25 80 PHE A C 1
ATOM 633 O O . PHE A 1 80 ? 13.370 -0.109 -6.011 1.00 66.25 80 PHE A O 1
ATOM 640 N N . GLY A 1 81 ? 14.924 1.302 -5.167 1.00 66.69 81 GLY A N 1
ATOM 641 C CA . GLY A 1 81 ? 14.439 1.283 -3.794 1.00 66.69 81 GLY A CA 1
ATOM 642 C C . GLY A 1 81 ? 13.119 2.048 -3.676 1.00 66.69 81 GLY A C 1
ATOM 643 O O . GLY A 1 81 ? 13.015 3.210 -4.082 1.00 66.69 81 GLY A O 1
ATOM 644 N N . LEU A 1 82 ? 12.111 1.386 -3.112 1.00 73.06 82 LEU A N 1
ATOM 645 C CA . LEU A 1 82 ? 10.830 1.984 -2.749 1.00 73.06 82 LEU A CA 1
ATOM 646 C C . LEU A 1 82 ? 10.802 2.215 -1.241 1.00 73.06 82 LEU A C 1
ATOM 648 O O . LEU A 1 82 ? 10.724 1.258 -0.474 1.00 73.06 82 LEU A O 1
ATOM 652 N N . HIS A 1 83 ? 10.800 3.478 -0.818 1.00 80.50 83 HIS A N 1
ATOM 653 C CA . HIS A 1 83 ? 10.383 3.800 0.542 1.00 80.50 83 HIS A CA 1
ATOM 654 C C . HIS A 1 83 ? 8.852 3.800 0.573 1.00 80.50 83 HIS A C 1
ATOM 656 O O . HIS A 1 83 ? 8.210 4.532 -0.189 1.00 80.50 83 HIS A O 1
ATOM 662 N N . VAL A 1 84 ? 8.263 2.955 1.419 1.00 77.06 84 VAL A N 1
ATOM 663 C CA . VAL A 1 84 ? 6.809 2.804 1.527 1.00 77.06 84 VAL A CA 1
ATOM 664 C C . VAL A 1 84 ? 6.355 3.183 2.925 1.00 77.06 84 VAL A C 1
ATOM 666 O O . VAL A 1 84 ? 6.875 2.675 3.913 1.00 77.06 84 VAL A O 1
ATOM 669 N N . THR A 1 85 ? 5.363 4.063 2.997 1.00 82.00 85 THR A N 1
ATOM 670 C CA . THR A 1 85 ? 4.767 4.532 4.247 1.00 82.00 85 THR A CA 1
ATOM 671 C C . THR A 1 85 ? 3.262 4.292 4.183 1.00 82.00 85 THR A C 1
ATOM 673 O O . THR A 1 85 ? 2.602 4.700 3.223 1.00 82.00 85 THR A O 1
ATOM 676 N N . ALA A 1 86 ? 2.709 3.622 5.192 1.00 75.75 86 ALA A N 1
ATOM 677 C CA . ALA A 1 86 ? 1.265 3.531 5.376 1.00 75.75 86 ALA A CA 1
ATOM 678 C C . ALA A 1 86 ? 0.769 4.760 6.152 1.00 75.75 86 ALA A C 1
ATOM 680 O O . ALA A 1 86 ? 1.387 5.165 7.135 1.00 75.75 86 ALA A O 1
ATOM 681 N N . ALA A 1 87 ? -0.336 5.354 5.706 1.00 76.62 87 ALA A N 1
ATOM 682 C CA . ALA A 1 87 ? -1.139 6.246 6.535 1.00 76.62 87 ALA A CA 1
ATOM 683 C C . ALA A 1 87 ? -1.924 5.413 7.573 1.00 76.62 87 ALA A C 1
ATOM 685 O O . ALA A 1 87 ? -2.135 4.217 7.335 1.00 76.62 87 ALA A O 1
ATOM 686 N N . PRO A 1 88 ? -2.370 6.008 8.698 1.00 70.94 88 PRO A N 1
ATOM 687 C CA . PRO A 1 88 ? -3.235 5.316 9.649 1.00 70.94 88 PRO A CA 1
ATOM 688 C C . PRO A 1 88 ? -4.492 4.757 8.971 1.00 70.94 88 PRO A C 1
ATOM 690 O O . PRO A 1 88 ? -4.975 5.276 7.961 1.00 70.94 88 PRO A O 1
ATOM 693 N N . PHE A 1 89 ? -4.996 3.663 9.533 1.00 72.19 89 PHE A N 1
ATOM 694 C CA . PHE A 1 89 ? -6.221 3.022 9.086 1.00 72.19 89 PHE A CA 1
ATOM 695 C C . PHE A 1 89 ? -7.438 3.615 9.802 1.00 72.19 89 PHE A C 1
ATOM 697 O O . PHE A 1 89 ? -7.356 4.029 10.956 1.00 72.19 89 PHE A O 1
ATOM 704 N N . HIS A 1 90 ? -8.577 3.607 9.119 1.00 70.94 90 HIS A N 1
ATOM 705 C CA . HIS A 1 90 ? -9.876 3.961 9.676 1.00 70.9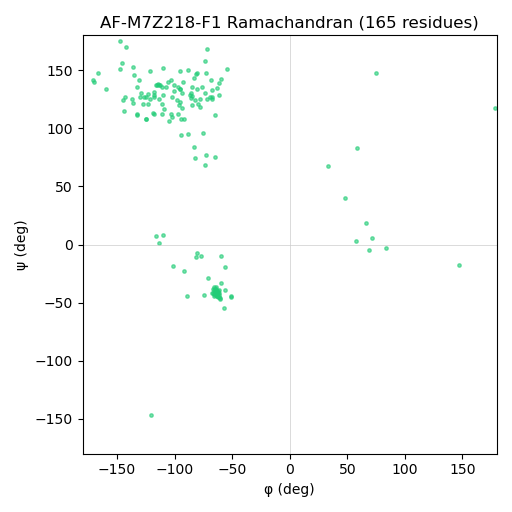4 90 HIS A CA 1
ATOM 706 C C . HIS A 1 90 ? -10.785 2.730 9.647 1.00 70.94 90 HIS A C 1
ATOM 708 O O . HIS A 1 90 ? -10.802 1.987 8.661 1.00 70.94 90 HIS A O 1
ATOM 714 N N . LEU A 1 91 ? -11.517 2.520 10.739 1.00 69.19 91 LEU A N 1
ATOM 715 C CA . LEU A 1 91 ? -12.505 1.459 10.898 1.00 69.19 91 LEU A CA 1
ATOM 716 C C . LEU A 1 91 ? -13.899 2.094 10.918 1.00 69.19 91 LEU A C 1
ATOM 718 O O . LEU A 1 91 ? -14.133 3.025 11.688 1.00 69.19 91 LEU A O 1
ATOM 722 N N . PHE A 1 92 ? -14.805 1.585 10.087 1.00 67.75 92 PHE A N 1
ATOM 723 C CA . PHE A 1 92 ? -16.216 1.983 10.051 1.00 67.75 92 PHE A CA 1
ATOM 724 C C . PHE A 1 92 ? -17.104 0.766 10.314 1.00 67.75 92 PHE A C 1
ATOM 726 O O . PHE A 1 92 ? -16.742 -0.356 9.942 1.00 67.75 92 PHE A O 1
ATOM 733 N N . PHE A 1 93 ? -18.267 0.995 10.917 1.00 63.84 93 PHE A N 1
ATOM 734 C CA . PHE A 1 93 ? -19.263 -0.025 11.244 1.00 63.84 93 PHE A CA 1
ATOM 735 C C . PHE A 1 93 ? -20.619 0.469 10.727 1.00 63.84 93 PHE A C 1
ATOM 737 O O . PHE A 1 93 ? -20.976 1.615 10.985 1.00 63.84 93 PHE A O 1
ATOM 744 N N . ASP A 1 94 ? -21.316 -0.348 9.933 1.00 54.44 94 ASP A N 1
ATOM 745 C CA . ASP A 1 94 ? -22.589 -0.005 9.270 1.00 54.44 94 ASP A CA 1
ATOM 746 C C . ASP A 1 94 ? -22.596 1.360 8.545 1.00 54.44 94 ASP A C 1
ATOM 748 O O . ASP A 1 94 ? -23.559 2.117 8.580 1.00 54.44 94 ASP A O 1
ATOM 752 N N . ASP A 1 95 ? -21.472 1.675 7.884 1.00 47.03 95 ASP A N 1
ATOM 753 C CA . ASP A 1 95 ? -21.162 2.948 7.198 1.00 47.03 95 ASP A CA 1
ATOM 754 C C . ASP A 1 95 ? -21.226 4.227 8.055 1.00 47.03 95 ASP A C 1
ATOM 756 O O . ASP A 1 95 ? -20.904 5.314 7.568 1.00 47.03 95 ASP A O 1
ATOM 760 N N . LEU A 1 96 ? -21.497 4.101 9.353 1.00 47.88 96 LEU A N 1
ATOM 761 C CA . LEU A 1 96 ? -21.290 5.159 10.328 1.00 47.88 96 LEU A CA 1
ATOM 762 C C . LEU A 1 96 ? -19.812 5.197 10.763 1.00 47.88 96 LEU A C 1
ATOM 764 O O . LEU A 1 96 ? -19.130 4.174 10.915 1.00 47.88 96 LEU A O 1
ATOM 768 N N . THR A 1 97 ? -19.308 6.396 11.055 1.00 42.66 97 THR A N 1
ATOM 769 C CA . THR A 1 97 ? -18.293 6.525 12.112 1.00 42.66 97 THR A CA 1
ATOM 770 C C . THR A 1 97 ? -18.930 6.067 13.420 1.00 42.66 97 THR A C 1
ATOM 772 O O . THR A 1 97 ? -20.083 6.406 13.654 1.00 42.66 97 THR A O 1
ATOM 775 N N . VAL A 1 98 ? -18.216 5.327 14.273 1.00 52.28 98 VAL A N 1
ATOM 776 C CA . VAL A 1 98 ? -18.793 4.675 15.471 1.00 52.28 98 VAL A CA 1
ATOM 777 C C . VAL A 1 98 ? -19.108 5.693 16.587 1.00 52.28 98 VAL A C 1
ATOM 779 O O . VAL A 1 98 ? -18.425 5.755 17.607 1.00 52.28 98 VAL A O 1
ATOM 782 N N . ALA A 1 99 ? -20.108 6.546 16.347 1.00 48.69 99 ALA A N 1
ATOM 783 C CA . ALA A 1 99 ? -20.518 7.672 17.177 1.00 48.69 99 ALA A CA 1
ATOM 784 C C . ALA A 1 99 ? -21.972 8.098 16.860 1.00 48.69 99 ALA A C 1
ATOM 786 O O . ALA A 1 99 ? -22.314 8.324 15.702 1.00 48.69 99 ALA A O 1
ATOM 787 N N . SER A 1 100 ? -22.768 8.313 17.917 1.00 34.91 100 SER A N 1
ATOM 788 C CA . SER A 1 100 ? -24.203 8.677 17.920 1.00 34.91 100 SER A CA 1
ATOM 789 C C . SER A 1 100 ? -25.203 7.550 17.575 1.00 34.91 100 SER A C 1
ATOM 791 O O . SER A 1 100 ? -24.876 6.612 16.854 1.00 34.91 100 SER A O 1
ATOM 793 N N . GLY A 1 101 ? -26.402 7.598 18.181 1.00 36.41 101 GLY A N 1
ATOM 794 C CA . GLY A 1 101 ? -27.372 6.481 18.267 1.00 36.41 101 GLY A CA 1
ATOM 795 C C . GLY A 1 101 ? -28.754 6.765 17.639 1.00 36.41 101 GLY A C 1
ATOM 796 O O . GLY A 1 101 ? -28.834 7.505 16.668 1.00 36.41 101 GLY A O 1
ATOM 797 N N . ASN A 1 102 ? -29.891 6.239 18.130 1.00 32.78 102 ASN A N 1
ATOM 798 C CA . ASN A 1 102 ? -30.177 5.472 19.363 1.00 32.78 102 ASN A CA 1
ATOM 799 C C . ASN A 1 102 ? -31.632 4.910 19.324 1.00 32.78 102 ASN A C 1
ATOM 801 O O . ASN A 1 102 ? -32.516 5.687 18.978 1.00 32.78 102 ASN A O 1
ATOM 805 N N . THR A 1 103 ? -32.048 3.705 19.761 1.00 38.72 103 THR A N 1
ATOM 806 C CA . THR A 1 103 ? -31.461 2.354 19.997 1.00 38.72 103 THR A CA 1
ATOM 807 C C . THR A 1 103 ? -32.620 1.363 20.285 1.00 38.72 103 THR A C 1
ATOM 809 O O . THR A 1 103 ? -33.485 1.706 21.089 1.00 38.72 103 THR A O 1
ATOM 812 N N . THR A 1 104 ? -32.599 0.120 19.778 1.00 33.47 104 THR A N 1
ATOM 813 C CA . THR A 1 104 ? -33.479 -1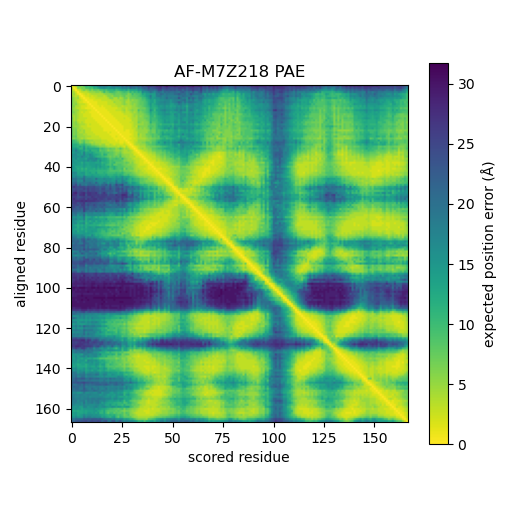.000 20.222 1.00 33.47 104 THR A CA 1
ATOM 814 C C . THR A 1 104 ? -32.734 -2.350 20.232 1.00 33.47 104 THR A C 1
ATOM 816 O O . THR A 1 104 ? -31.585 -2.436 19.794 1.00 33.47 104 THR A O 1
ATOM 819 N N . ASN A 1 105 ? -33.347 -3.393 20.811 1.00 51.91 105 ASN A N 1
ATOM 820 C CA . ASN A 1 105 ? -32.724 -4.701 21.053 1.00 51.91 105 ASN A CA 1
ATOM 821 C C . ASN A 1 105 ? -33.039 -5.728 19.952 1.00 51.91 105 ASN A C 1
ATOM 823 O O . ASN A 1 105 ? -34.188 -6.138 19.822 1.00 51.91 105 ASN A O 1
ATOM 827 N N . GLU A 1 106 ? -32.007 -6.243 19.281 1.00 43.06 106 GLU A N 1
ATOM 828 C CA . GLU A 1 106 ? -32.075 -7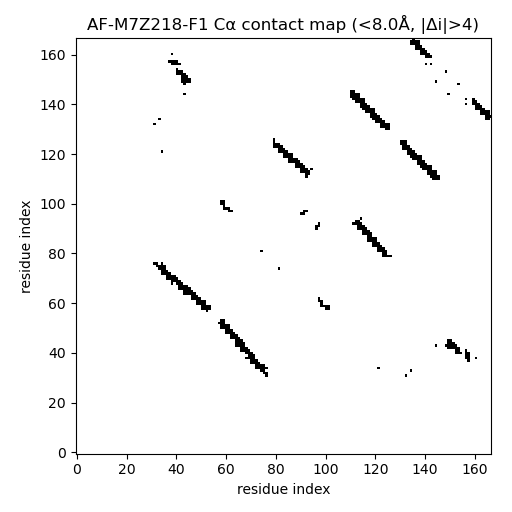.473 18.480 1.00 43.06 106 GLU A CA 1
ATOM 829 C C . GLU A 1 106 ? -30.856 -8.368 18.741 1.00 43.06 106 GLU A C 1
ATOM 831 O O . GLU A 1 106 ? -29.734 -7.893 18.940 1.00 43.06 106 GLU A O 1
ATOM 836 N N . THR A 1 107 ? -31.064 -9.684 18.704 1.00 47.25 107 THR A N 1
ATOM 837 C CA . THR A 1 107 ? -30.000 -10.696 18.757 1.00 47.25 107 THR A CA 1
ATOM 838 C C . THR A 1 107 ? -29.391 -10.889 17.368 1.00 47.25 107 THR A C 1
ATOM 840 O O . THR A 1 107 ? -29.668 -11.882 16.693 1.00 47.25 107 THR A O 1
ATOM 843 N N . VAL A 1 108 ? -28.576 -9.927 16.922 1.00 37.59 108 VAL A N 1
ATOM 844 C CA . VAL A 1 108 ? -27.960 -9.930 15.580 1.00 37.59 108 VAL A CA 1
ATOM 845 C C . VAL A 1 108 ? -26.838 -10.973 15.472 1.00 37.59 108 VAL A C 1
ATOM 847 O O . VAL A 1 108 ? -25.646 -10.661 15.474 1.00 37.59 108 VAL A O 1
ATOM 850 N N . ILE A 1 109 ? -27.217 -12.244 15.330 1.00 54.62 109 ILE A N 1
ATOM 851 C CA . ILE A 1 109 ? -26.328 -13.279 14.794 1.00 54.62 109 ILE A CA 1
ATOM 852 C C . ILE A 1 109 ? -26.389 -13.201 13.266 1.00 54.62 109 ILE A C 1
ATOM 854 O O . ILE A 1 109 ? -27.140 -13.953 12.654 1.00 54.62 109 ILE A O 1
ATOM 858 N N . LEU A 1 110 ? -25.603 -12.299 12.664 1.00 43.69 110 LEU A N 1
ATOM 859 C CA . LEU A 1 110 ? -24.939 -12.470 11.356 1.00 43.69 110 LEU A CA 1
ATOM 860 C C . LEU A 1 110 ? -24.157 -11.201 10.959 1.00 43.69 110 LEU A C 1
ATOM 862 O O . LEU A 1 110 ? -24.736 -10.154 10.713 1.00 43.69 110 LEU A O 1
ATOM 866 N N . SER A 1 111 ? -22.834 -11.344 10.820 1.00 50.25 111 SER A N 1
ATOM 867 C CA . SER A 1 111 ? -21.922 -10.394 10.156 1.00 50.25 111 SER A CA 1
ATOM 868 C C . SER A 1 111 ? -21.872 -8.949 10.695 1.00 50.25 111 SER A C 1
ATOM 870 O O . SER A 1 111 ? -22.379 -8.003 10.105 1.00 50.25 111 SER A O 1
ATOM 872 N N . SER A 1 112 ? -21.069 -8.774 11.747 1.00 63.41 112 SER A N 1
ATOM 873 C CA . SER A 1 112 ? -20.432 -7.514 12.161 1.00 63.41 112 SER A CA 1
ATOM 874 C C . SER A 1 112 ? -19.420 -7.018 11.104 1.00 63.41 112 SER A C 1
ATOM 876 O O . SER A 1 112 ? -18.205 -7.179 11.264 1.00 63.41 112 SER A O 1
ATOM 878 N N . ILE A 1 113 ? -19.910 -6.465 9.986 1.00 69.69 113 ILE A N 1
ATOM 879 C CA . ILE A 1 113 ? -19.086 -6.064 8.828 1.00 69.69 113 ILE A CA 1
ATOM 880 C C . ILE A 1 113 ? -18.327 -4.770 9.129 1.00 69.69 113 ILE A C 1
ATOM 882 O O . ILE A 1 113 ? -18.802 -3.654 8.915 1.00 69.69 113 ILE A O 1
ATOM 886 N N . LEU A 1 114 ? -17.081 -4.933 9.558 1.00 78.38 114 LEU A N 1
ATOM 887 C CA . LEU A 1 114 ? -16.147 -3.843 9.769 1.00 78.38 114 LEU A CA 1
ATOM 888 C C . LEU A 1 114 ? -15.498 -3.451 8.433 1.00 78.38 114 LEU A C 1
ATOM 890 O O . LEU A 1 114 ? -14.887 -4.285 7.752 1.00 78.38 114 LEU A O 1
ATOM 894 N N . ARG A 1 115 ? -15.599 -2.175 8.049 1.00 82.56 115 ARG A N 1
ATOM 895 C CA . ARG A 1 115 ? -14.909 -1.636 6.867 1.00 82.56 115 ARG A CA 1
ATOM 896 C C . ARG A 1 115 ? -13.578 -1.021 7.286 1.00 82.56 115 ARG A C 1
ATOM 898 O O . ARG A 1 115 ? -13.540 0.038 7.904 1.00 82.56 115 ARG A O 1
ATOM 905 N N . LEU A 1 116 ? -12.485 -1.693 6.934 1.00 82.69 116 LEU A N 1
ATOM 906 C CA . LEU A 1 116 ? -11.108 -1.251 7.153 1.00 82.69 116 LEU A CA 1
ATOM 907 C C . LEU A 1 116 ? -10.618 -0.480 5.922 1.00 82.69 116 LEU A C 1
ATOM 909 O O . LEU A 1 116 ? -10.349 -1.088 4.885 1.00 82.69 116 LEU A O 1
ATOM 913 N N . ALA A 1 117 ? -10.468 0.839 6.034 1.00 85.25 117 ALA A N 1
ATOM 914 C CA . ALA A 1 117 ? -9.910 1.687 4.982 1.00 85.25 117 ALA A CA 1
ATOM 915 C C . ALA A 1 117 ? -8.503 2.176 5.351 1.00 85.25 117 ALA A C 1
ATOM 917 O O . ALA A 1 117 ? -8.269 2.641 6.464 1.00 85.25 117 ALA A O 1
ATOM 918 N N . PHE A 1 118 ? -7.563 2.123 4.409 1.00 85.75 118 PHE A N 1
ATOM 919 C CA . PHE A 1 118 ? -6.194 2.614 4.601 1.00 85.75 118 PHE A CA 1
ATOM 920 C C . PHE A 1 118 ? -5.627 3.203 3.306 1.00 85.75 118 PHE A C 1
ATOM 922 O O . PHE A 1 118 ? -6.059 2.857 2.204 1.00 85.75 118 PHE A O 1
ATOM 929 N N . VAL A 1 119 ? -4.640 4.096 3.422 1.00 86.31 119 VAL A N 1
ATOM 930 C CA . VAL A 1 119 ? -3.953 4.702 2.270 1.00 86.31 119 VAL A CA 1
ATOM 931 C C . VAL A 1 119 ? -2.460 4.410 2.344 1.00 86.31 119 VAL A C 1
ATOM 933 O O . VAL A 1 119 ? -1.793 4.714 3.328 1.00 86.31 119 VAL A O 1
ATOM 936 N N . LEU A 1 120 ? -1.921 3.836 1.275 1.00 86.62 120 LEU A N 1
ATOM 937 C CA . LEU A 1 120 ? -0.499 3.568 1.120 1.00 86.62 120 LEU A CA 1
ATOM 938 C C . LEU A 1 120 ? 0.143 4.631 0.239 1.00 86.62 120 LEU A C 1
ATOM 940 O O . LEU A 1 120 ? -0.401 4.991 -0.809 1.00 86.62 120 LEU A O 1
ATOM 944 N N . ARG A 1 121 ? 1.328 5.088 0.643 1.00 86.31 121 ARG A N 1
ATOM 945 C CA . ARG A 1 121 ? 2.151 6.034 -0.108 1.00 86.31 121 ARG A CA 1
ATOM 946 C C . ARG A 1 121 ? 3.534 5.437 -0.323 1.00 86.31 121 ARG A C 1
ATOM 948 O O . ARG A 1 121 ? 4.336 5.367 0.605 1.00 86.31 121 ARG A O 1
ATOM 955 N N . ALA A 1 122 ? 3.829 5.044 -1.555 1.00 83.38 122 ALA A N 1
ATOM 956 C CA . ALA A 1 122 ? 5.160 4.601 -1.946 1.00 83.38 122 ALA A CA 1
ATOM 957 C C . ALA A 1 122 ? 5.886 5.698 -2.738 1.00 83.38 122 ALA A C 1
ATOM 959 O O . ALA A 1 122 ? 5.282 6.410 -3.546 1.00 83.38 122 ALA A O 1
ATOM 960 N N . ARG A 1 123 ? 7.191 5.837 -2.503 1.00 80.81 123 ARG A N 1
ATOM 961 C CA . ARG A 1 123 ? 8.091 6.737 -3.234 1.00 80.81 123 ARG A CA 1
ATOM 962 C C . ARG A 1 123 ? 9.224 5.907 -3.824 1.00 80.81 123 ARG A C 1
ATOM 964 O O . ARG A 1 123 ? 9.949 5.259 -3.071 1.00 80.81 123 ARG A O 1
ATOM 971 N N . ALA A 1 124 ? 9.373 5.927 -5.145 1.00 77.62 124 ALA A N 1
ATOM 972 C CA . ALA A 1 124 ? 10.501 5.294 -5.824 1.00 77.62 124 ALA A CA 1
ATOM 973 C C . ALA A 1 124 ? 11.538 6.356 -6.201 1.00 77.62 124 ALA A C 1
ATOM 975 O O . ALA A 1 124 ? 11.194 7.396 -6.772 1.00 77.62 124 ALA A O 1
ATOM 976 N N . HIS A 1 125 ? 12.800 6.081 -5.883 1.00 71.75 125 HIS A N 1
ATOM 977 C CA . HIS A 1 125 ? 13.920 6.967 -6.183 1.00 71.75 125 HIS A CA 1
ATOM 978 C C . HIS A 1 125 ? 14.720 6.399 -7.358 1.00 71.75 125 HIS A C 1
ATOM 980 O O . HIS A 1 125 ? 15.436 5.410 -7.212 1.00 71.75 125 HIS A O 1
ATOM 986 N N . ILE A 1 126 ? 14.575 7.024 -8.529 1.00 64.19 126 ILE A N 1
ATOM 987 C CA . ILE A 1 126 ? 15.352 6.701 -9.729 1.00 64.19 126 ILE A CA 1
ATOM 988 C C . ILE A 1 126 ? 16.668 7.482 -9.674 1.00 64.19 126 ILE A C 1
ATOM 990 O O . ILE A 1 126 ? 16.642 8.700 -9.489 1.00 64.19 126 ILE A O 1
ATOM 994 N N . LEU A 1 127 ? 17.791 6.760 -9.802 1.00 58.69 127 LEU A N 1
ATOM 995 C CA . LEU A 1 127 ? 19.166 7.271 -9.940 1.00 58.69 127 LEU A CA 1
ATOM 996 C C . LEU A 1 127 ? 19.428 8.583 -9.181 1.00 58.69 127 LEU A C 1
ATOM 998 O O . LEU A 1 127 ? 19.620 9.648 -9.761 1.00 58.69 127 LEU A O 1
ATOM 1002 N N . GLY A 1 128 ? 19.407 8.498 -7.851 1.00 51.72 128 GLY A N 1
ATOM 1003 C CA . GLY A 1 128 ? 20.016 9.517 -6.999 1.00 51.72 128 GLY A CA 1
ATOM 1004 C C . GLY A 1 128 ? 19.329 10.882 -6.914 1.00 51.72 128 GLY A C 1
ATOM 1005 O O . GLY A 1 128 ? 19.918 11.728 -6.260 1.00 51.72 128 GLY A O 1
ATOM 1006 N N . LEU A 1 129 ? 18.138 11.092 -7.513 1.00 58.09 129 LEU A N 1
ATOM 1007 C CA . LEU A 1 129 ? 17.107 12.130 -7.219 1.00 58.09 129 LEU A CA 1
ATOM 1008 C C . LEU A 1 129 ? 16.326 12.600 -8.462 1.00 58.09 129 LEU A C 1
ATOM 1010 O O . LEU A 1 129 ? 15.258 13.190 -8.284 1.00 58.09 129 LEU A O 1
ATOM 1014 N N . LEU A 1 130 ? 16.834 12.352 -9.677 1.00 57.75 130 LEU A N 1
ATOM 1015 C CA . LEU A 1 130 ? 16.433 13.059 -10.907 1.00 57.75 130 LEU A CA 1
ATOM 1016 C C . LEU A 1 130 ? 14.924 12.992 -11.219 1.00 57.75 130 LEU A C 1
ATOM 1018 O O . LEU A 1 130 ? 14.331 13.986 -11.628 1.00 57.75 130 LEU A O 1
ATOM 1022 N N . LEU A 1 131 ? 14.292 11.836 -10.986 1.00 61.16 131 LEU A N 1
ATOM 1023 C CA . LEU A 1 131 ? 12.853 11.616 -11.175 1.00 61.16 131 LEU A CA 1
ATOM 1024 C C . LEU A 1 131 ? 12.260 10.904 -9.947 1.00 61.16 131 LEU A C 1
ATOM 1026 O O . LEU A 1 131 ? 12.536 9.734 -9.675 1.00 61.16 131 LEU A O 1
ATOM 1030 N N . ARG A 1 132 ? 11.425 11.628 -9.190 1.00 70.88 132 ARG A N 1
ATOM 1031 C CA . ARG A 1 132 ? 10.752 11.141 -7.971 1.00 70.88 132 ARG A CA 1
ATOM 1032 C C . ARG A 1 132 ? 9.349 10.619 -8.293 1.00 70.88 132 ARG A 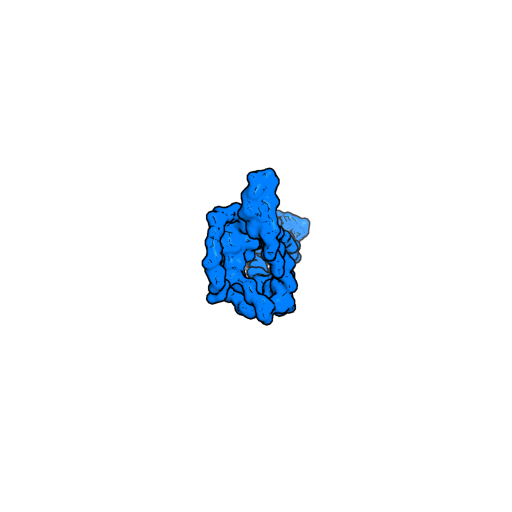C 1
ATOM 1034 O O . ARG A 1 132 ? 8.390 11.393 -8.282 1.00 70.88 132 ARG A O 1
ATOM 1041 N N . SER A 1 133 ? 9.209 9.314 -8.522 1.00 77.19 133 SER A N 1
ATOM 1042 C CA . SER A 1 133 ? 7.885 8.707 -8.721 1.00 77.19 133 SER A CA 1
ATOM 1043 C C . SER A 1 133 ? 7.136 8.557 -7.390 1.00 77.19 133 SER A C 1
ATOM 1045 O O . SER A 1 133 ? 7.709 8.131 -6.380 1.00 77.19 133 SER A O 1
ATOM 1047 N N . LYS A 1 134 ? 5.848 8.914 -7.385 1.00 81.56 134 LYS A N 1
ATOM 1048 C CA . LYS A 1 134 ? 4.929 8.792 -6.243 1.00 81.56 134 LYS A CA 1
ATOM 1049 C C . LYS A 1 134 ? 3.803 7.842 -6.636 1.00 81.56 134 LYS A C 1
ATOM 1051 O O . LYS A 1 134 ? 3.186 8.032 -7.678 1.00 81.56 134 LYS A O 1
ATOM 1056 N N . PHE A 1 135 ? 3.501 6.876 -5.778 1.00 85.31 135 PHE A N 1
ATOM 1057 C CA . PHE A 1 135 ? 2.361 5.980 -5.948 1.00 85.31 135 PHE A CA 1
ATOM 1058 C C . PHE A 1 135 ? 1.456 6.060 -4.719 1.00 85.31 135 PHE A C 1
ATOM 1060 O O . PHE A 1 135 ? 1.929 5.908 -3.588 1.00 85.31 135 PHE A O 1
ATOM 1067 N N . TYR A 1 136 ? 0.162 6.268 -4.950 1.00 86.94 136 TYR A N 1
ATOM 1068 C CA . TYR A 1 136 ? -0.879 6.208 -3.928 1.00 86.94 136 TYR A CA 1
ATOM 1069 C C . TYR A 1 136 ? -1.792 5.017 -4.207 1.00 86.94 136 TYR A C 1
ATOM 1071 O O . TYR A 1 136 ? -2.175 4.790 -5.354 1.00 86.94 136 TYR A O 1
ATOM 1079 N N . ARG A 1 137 ? -2.160 4.265 -3.170 1.00 87.75 137 ARG A N 1
ATOM 1080 C CA . ARG A 1 137 ? -3.095 3.137 -3.280 1.00 87.75 137 ARG A CA 1
ATOM 1081 C C . ARG A 1 137 ? -3.959 3.084 -2.027 1.00 87.75 137 ARG A C 1
ATOM 1083 O O . ARG A 1 137 ? -3.434 2.892 -0.930 1.00 87.75 137 ARG A O 1
ATOM 1090 N N . ARG A 1 138 ? -5.265 3.299 -2.176 1.00 88.12 138 ARG A N 1
ATOM 1091 C CA . ARG A 1 138 ? -6.256 3.104 -1.112 1.00 88.12 138 ARG A CA 1
ATOM 1092 C C . ARG A 1 138 ? -6.697 1.643 -1.136 1.00 88.12 138 ARG A C 1
ATOM 1094 O O . ARG A 1 138 ? -7.082 1.147 -2.191 1.00 88.12 138 ARG A O 1
ATOM 1101 N N . GLY A 1 139 ? -6.644 0.979 0.013 1.00 89.31 139 GLY A N 1
ATOM 1102 C CA . GLY A 1 139 ? -7.292 -0.314 0.228 1.00 89.31 139 GLY A CA 1
ATOM 1103 C C . GLY A 1 139 ? -8.540 -0.137 1.087 1.00 89.31 139 GLY A C 1
ATOM 1104 O O . GLY A 1 139 ? -8.521 0.654 2.034 1.00 89.31 139 GLY A O 1
ATOM 1105 N N . VAL A 1 140 ? -9.614 -0.851 0.754 1.00 89.38 140 VAL A N 1
ATOM 1106 C CA . VAL A 1 140 ? -10.856 -0.911 1.537 1.00 89.38 140 VAL A CA 1
ATOM 1107 C C . VAL A 1 140 ? -11.266 -2.374 1.676 1.00 89.38 140 VAL A C 1
ATOM 1109 O O . VAL A 1 140 ? -11.616 -3.015 0.691 1.00 89.38 140 VAL A O 1
ATOM 1112 N N . CYS A 1 141 ? -11.212 -2.917 2.890 1.00 88.44 141 CYS A N 1
ATOM 1113 C CA . CYS A 1 141 ? -11.544 -4.313 3.172 1.00 88.44 141 CYS A CA 1
ATOM 1114 C C . CYS A 1 141 ? -12.832 -4.422 3.989 1.00 88.44 141 CYS A C 1
ATOM 1116 O O . CYS A 1 141 ? -12.985 -3.706 4.978 1.00 88.44 141 CYS A O 1
ATOM 1118 N N . ARG A 1 142 ? -13.732 -5.339 3.616 1.00 87.50 142 ARG A N 1
ATOM 1119 C CA . ARG A 1 142 ? -14.966 -5.650 4.363 1.00 87.50 142 ARG A CA 1
ATOM 1120 C C . ARG A 1 142 ? -14.758 -6.955 5.144 1.00 87.50 142 ARG A C 1
ATOM 1122 O O . ARG A 1 142 ? -14.614 -8.011 4.530 1.00 87.50 142 ARG A O 1
ATOM 1129 N N . LEU A 1 143 ? -14.670 -6.889 6.474 1.00 85.62 143 LEU A N 1
ATOM 1130 C CA . LEU A 1 143 ? -14.237 -8.004 7.332 1.00 85.62 143 LEU A CA 1
ATOM 1131 C C . LEU A 1 143 ? -15.229 -8.249 8.476 1.00 85.62 143 LEU A C 1
ATOM 1133 O O . LEU A 1 143 ? -15.555 -7.320 9.204 1.00 85.62 143 LEU A O 1
ATOM 1137 N N . ASP A 1 144 ? -15.658 -9.497 8.675 1.00 77.81 144 ASP A N 1
ATOM 1138 C CA . ASP A 1 144 ? -16.542 -9.860 9.792 1.00 77.81 144 ASP A CA 1
ATOM 1139 C C . ASP A 1 144 ? -15.734 -10.127 11.070 1.00 77.81 144 ASP A C 1
ATOM 1141 O O . ASP A 1 144 ? -14.827 -10.969 11.066 1.00 77.81 144 ASP A O 1
ATOM 1145 N N . VAL A 1 145 ? -16.093 -9.479 12.180 1.00 74.56 145 VAL A N 1
ATOM 1146 C CA . VAL A 1 145 ? -15.463 -9.722 13.490 1.00 74.56 145 VAL A CA 1
ATOM 1147 C C . VAL A 1 145 ? -16.202 -10.852 14.212 1.00 74.56 145 VAL A C 1
ATOM 1149 O O . VAL A 1 145 ? -17.220 -10.629 14.864 1.00 74.56 145 VAL A O 1
ATOM 1152 N N . ARG A 1 146 ? -15.701 -12.088 14.081 1.00 73.31 146 ARG A N 1
ATOM 1153 C CA . ARG A 1 146 ? -16.266 -13.287 14.732 1.00 73.31 146 ARG A CA 1
ATOM 1154 C C . ARG A 1 146 ? -15.441 -13.690 15.954 1.00 73.31 146 ARG A C 1
ATOM 1156 O O . ARG A 1 146 ? -14.250 -13.955 15.806 1.00 73.31 146 ARG A O 1
ATOM 1163 N N . GLU A 1 147 ? -16.081 -13.858 17.112 1.00 73.62 147 GLU A N 1
ATOM 1164 C CA . GLU A 1 147 ? -15.437 -14.270 18.377 1.00 73.62 147 GLU A CA 1
ATOM 1165 C C . GLU A 1 147 ? -14.559 -15.522 18.232 1.00 73.62 147 GLU A C 1
ATOM 1167 O O . GLU A 1 147 ? -13.401 -15.527 18.639 1.00 73.62 147 GLU A O 1
ATOM 1172 N N . ALA A 1 148 ? -15.053 -16.556 17.541 1.00 71.50 148 ALA A N 1
ATOM 1173 C CA . ALA A 1 148 ? -14.325 -17.809 17.297 1.00 71.50 148 ALA A CA 1
ATOM 1174 C C . ALA A 1 148 ? -12.991 -17.651 16.518 1.00 71.50 148 ALA A C 1
ATOM 1176 O O . ALA A 1 148 ? -12.216 -18.609 16.399 1.00 71.50 148 ALA A O 1
ATOM 1177 N N . HIS A 1 149 ? -12.733 -16.459 15.965 1.00 72.69 149 HIS A N 1
ATOM 1178 C CA . HIS A 1 149 ? -11.537 -16.097 15.202 1.00 72.69 149 HIS A CA 1
ATOM 1179 C C . HIS A 1 149 ? -10.693 -14.992 15.869 1.00 72.69 149 HIS A C 1
ATOM 1181 O O . HIS A 1 149 ? -9.710 -14.552 15.269 1.00 72.69 149 HIS A O 1
ATOM 1187 N N . LEU A 1 150 ? -11.010 -14.566 17.099 1.00 84.56 150 LEU A N 1
ATOM 1188 C CA . LEU A 1 150 ? -10.127 -13.681 17.869 1.00 84.56 150 LEU A CA 1
ATOM 1189 C C . LEU A 1 150 ? -8.752 -14.342 18.088 1.00 84.56 150 LEU A C 1
ATOM 1191 O O . LEU A 1 150 ? -8.634 -15.565 18.205 1.00 84.56 150 LEU A O 1
ATOM 1195 N N . GLY A 1 151 ? -7.692 -13.535 18.038 1.00 83.75 151 GLY A N 1
ATOM 1196 C CA . GLY A 1 151 ? -6.294 -13.981 18.045 1.00 83.75 151 GLY A CA 1
ATOM 1197 C C . GLY A 1 151 ? -5.832 -14.730 16.782 1.00 83.75 151 GLY A C 1
ATOM 1198 O O . GLY A 1 151 ? -4.647 -15.043 16.664 1.00 83.75 151 GLY A O 1
ATOM 1199 N N . LYS A 1 152 ? -6.719 -15.012 15.814 1.00 88.94 152 LYS A N 1
ATOM 1200 C CA . LYS A 1 152 ? -6.409 -15.773 14.590 1.00 88.94 152 LYS A CA 1
ATOM 1201 C C . LYS A 1 152 ? -6.435 -14.875 13.343 1.00 88.94 152 LYS A C 1
ATOM 1203 O O . LYS A 1 152 ? -7.158 -13.880 13.304 1.00 88.94 152 LYS A O 1
ATOM 1208 N N . PRO A 1 153 ? -5.657 -15.198 12.292 1.00 87.31 153 PRO A N 1
ATOM 1209 C CA . PRO A 1 153 ? -5.735 -14.481 11.025 1.00 87.31 153 PRO A CA 1
ATOM 1210 C C . PRO A 1 153 ? -7.067 -14.775 10.328 1.00 87.31 153 PRO A C 1
ATOM 1212 O O . PRO A 1 153 ? -7.412 -15.934 10.095 1.00 87.31 153 PRO A O 1
ATOM 1215 N N . VAL A 1 154 ? -7.796 -13.725 9.951 1.00 86.94 154 VAL A N 1
ATOM 1216 C CA . VAL A 1 154 ? -9.053 -13.854 9.203 1.00 86.94 154 VAL A CA 1
ATOM 1217 C C . VAL A 1 154 ? -8.781 -14.530 7.843 1.00 86.94 154 VAL A C 1
ATOM 1219 O O . VAL A 1 154 ? -7.903 -14.073 7.102 1.00 86.94 154 VAL A O 1
ATOM 1222 N N . PRO A 1 155 ? -9.510 -15.601 7.472 1.00 84.94 155 PRO A N 1
ATOM 1223 C CA . PRO A 1 155 ? -9.316 -16.278 6.194 1.00 84.94 155 PRO A CA 1
ATOM 1224 C C . PRO A 1 155 ? -9.857 -15.445 5.022 1.00 84.94 155 PRO A C 1
ATOM 1226 O O . PRO A 1 155 ? -10.848 -14.718 5.143 1.00 84.94 155 PRO A O 1
ATOM 1229 N N . GLY A 1 156 ? -9.208 -15.561 3.860 1.00 85.06 156 GLY A N 1
ATOM 1230 C CA . GLY A 1 156 ? -9.689 -14.968 2.606 1.00 85.06 156 GLY A CA 1
ATOM 1231 C C . GLY A 1 156 ? -9.704 -13.433 2.555 1.00 85.06 156 GLY A C 1
ATOM 1232 O O . GLY A 1 156 ? -10.396 -12.876 1.709 1.00 85.06 156 GLY A O 1
ATOM 1233 N N . VAL A 1 157 ? -8.961 -12.737 3.428 1.00 88.00 157 VAL A N 1
ATOM 1234 C CA . VAL A 1 157 ? -8.922 -11.256 3.494 1.00 88.00 157 VAL A CA 1
ATOM 1235 C C . VAL A 1 157 ? -8.663 -10.613 2.129 1.00 88.00 157 VAL A C 1
ATOM 1237 O O . VAL A 1 157 ? -9.369 -9.682 1.761 1.00 88.00 157 VAL A O 1
ATOM 1240 N N . ALA A 1 158 ? -7.709 -11.129 1.348 1.00 86.75 158 ALA A N 1
ATOM 1241 C CA . ALA A 1 158 ? -7.351 -10.554 0.050 1.00 86.75 158 ALA A CA 1
ATOM 1242 C C . ALA A 1 158 ? -8.521 -10.519 -0.956 1.00 86.75 158 ALA A C 1
ATOM 1244 O O . ALA A 1 158 ? -8.616 -9.568 -1.722 1.00 86.75 158 ALA A O 1
ATOM 1245 N N . ALA A 1 159 ? -9.436 -11.497 -0.911 1.00 88.62 159 ALA A N 1
ATOM 1246 C CA . ALA A 1 159 ? -10.636 -11.535 -1.756 1.00 88.62 159 ALA A CA 1
ATOM 1247 C C . ALA A 1 159 ? -11.752 -10.586 -1.273 1.00 88.62 159 ALA A C 1
ATOM 1249 O O . ALA A 1 159 ? -12.734 -10.376 -1.977 1.00 88.62 159 ALA A O 1
ATOM 1250 N N . ARG A 1 160 ? -11.606 -10.013 -0.071 1.00 89.44 160 ARG A N 1
ATOM 1251 C CA . ARG A 1 160 ? -12.544 -9.065 0.552 1.00 89.44 160 ARG A CA 1
ATOM 1252 C C . ARG A 1 160 ? -11.992 -7.638 0.635 1.00 89.44 160 ARG A C 1
ATOM 1254 O O . ARG A 1 160 ? -12.603 -6.786 1.280 1.00 89.44 160 ARG A O 1
ATOM 1261 N N . CYS A 1 161 ? -10.848 -7.387 -0.004 1.00 90.00 161 CYS A N 1
ATOM 1262 C CA . CYS A 1 161 ? -10.191 -6.089 -0.094 1.00 90.00 161 CYS A CA 1
ATOM 1263 C C . CYS A 1 161 ? -10.258 -5.542 -1.522 1.00 90.00 161 CYS A C 1
ATOM 1265 O O . CYS A 1 161 ? -9.723 -6.137 -2.454 1.00 90.00 161 CYS A O 1
ATOM 1267 N N . GLU A 1 162 ? -10.864 -4.372 -1.668 1.00 92.19 162 GLU A N 1
ATOM 1268 C CA . GLU A 1 162 ? -10.897 -3.593 -2.899 1.00 92.19 162 GLU A CA 1
ATOM 1269 C C . GLU A 1 162 ? -9.729 -2.591 -2.901 1.00 92.19 162 GLU A C 1
ATOM 1271 O O . GLU A 1 162 ? -9.391 -2.020 -1.858 1.00 92.19 162 GLU A O 1
ATOM 1276 N N . TYR A 1 163 ? -9.076 -2.391 -4.050 1.00 90.12 163 TYR A N 1
ATOM 1277 C CA . TYR A 1 163 ? -7.895 -1.528 -4.164 1.00 90.12 163 TYR A CA 1
ATOM 1278 C C . TYR A 1 163 ? -8.066 -0.507 -5.284 1.00 90.12 163 TYR A C 1
ATOM 1280 O O . TYR A 1 163 ? -8.162 -0.871 -6.456 1.00 90.12 163 TYR A O 1
ATOM 1288 N N . 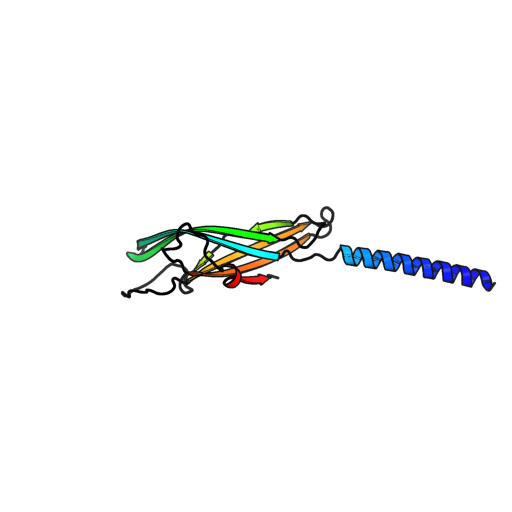HIS A 1 164 ? -7.998 0.774 -4.930 1.00 90.50 164 HIS A N 1
ATOM 1289 C CA . HIS A 1 164 ? -8.028 1.879 -5.882 1.00 90.50 164 HIS A CA 1
ATOM 1290 C C . HIS A 1 164 ? -6.677 2.597 -5.870 1.00 90.50 164 HIS A C 1
ATOM 1292 O O . HIS A 1 164 ? -6.207 3.051 -4.822 1.00 90.50 164 HIS A O 1
ATOM 1298 N N . ASP A 1 165 ? -6.045 2.724 -7.033 1.00 88.06 165 ASP A N 1
ATOM 1299 C CA . ASP A 1 165 ? -4.867 3.577 -7.178 1.00 88.06 165 ASP A CA 1
ATOM 1300 C C . ASP A 1 165 ? -5.306 5.052 -7.158 1.00 88.06 165 ASP A C 1
ATOM 1302 O O . ASP A 1 165 ? -6.224 5.447 -7.879 1.00 88.06 165 ASP A O 1
ATOM 1306 N N . GLY A 1 166 ? -4.650 5.872 -6.338 1.00 73.62 166 GLY A N 1
ATOM 1307 C CA . GLY A 1 166 ? -4.866 7.320 -6.315 1.00 73.62 166 GLY A CA 1
ATOM 1308 C C . GLY A 1 166 ? -4.097 8.022 -7.438 1.00 73.62 166 GLY A C 1
ATOM 1309 O O . GLY A 1 166 ? -3.008 7.576 -7.811 1.00 73.62 166 GLY A O 1
ATOM 1310 N N . ARG A 1 167 ? -4.664 9.121 -7.952 1.00 59.31 167 ARG A N 1
ATOM 1311 C CA . ARG A 1 167 ? -3.935 10.105 -8.771 1.00 59.31 167 ARG A CA 1
ATOM 1312 C C . ARG A 1 167 ? -2.961 10.911 -7.901 1.00 59.31 167 ARG A C 1
ATOM 1314 O O . ARG A 1 167 ? -3.297 11.144 -6.719 1.00 59.31 167 ARG A O 1
#

Sequence (167 aa):
MGLYTWCYALAASAFVAVFAFFLLVLWGASKSYKPHVDVKSVVFESYHIQGGTDRTGVPTRMMSVNATVRLRFRNRGTFFGLHVTAAPFHLFFDDLTVASGNTTNETVILSSILRLAFVLRARAHILGLLLRSKFYRRGVCRLDVREAHLGKPVPGVAARCEYHDGR

Organism: Triticum urartu (NCBI:txid4572)

Secondary structure (DSSP, 8-state):
-HHHHHHHHHHHHHHHHHHHHHHHHHHHHH-PPPPEEEEEEEEEEEEEEEEEE-TT--EEEEEEEEEEEEEEEE---SS--EEEEEPPPEEEETTB-S-----------S--EEEEEEEEEEEEEEGGGTEEEEEEEEEEEEEE--GGGTTSBPTTGGGGEEEEEE-

Foldseek 3Di:
DPPVVVVVVVVVVVVVVVVVVVVVVVVVLPDDDDKDKFWPFKAWQDKDWDWDADPVRDIAIDIDTDMDTDMDIGDPDDPWDKDKDKDDKDKDWPNDDRDDDDDDDDPDPDFRWIKIKIKMWIWIADPPRPDIDIWIKIKIFTDGDDPVRHVHTGPPRRVRIDMDIDD